Protein AF-A0A819I3X8-F1 (afdb_monomer_lite)

Foldseek 3Di:
DDDDPPLVPDDPLVVLVVQLVCCCCPPNHGPLVSNLVSLVVCCVVPVPCLVSLLVNLVSLLVVQPPDDPSVVVRDVVSLVSSLVSLVVVCVVPVLPLSSLVSNCVSQLALVRLVVSLVSLVSNCVSPVVDPVSVCSNVSSVPRDPD

pLDDT: mean 88.71, std 11.83, range [36.62, 97.69]

Secondary structure (DSSP, 8-state):
------GGGS-HHHHHHHHHHHHHTGGGS--HHHHHHHHHHHHHH-TT-HHHHHHHHHHHHTTS-SSTTGGGG--HHHHHHHHHHHHHHHHH-TT-HHHHHHHHHHT-STTTHHHHHHHHHHHHHHTTT-HHHHHHHHHHHH----

Structure (mmCIF, N/CA/C/O backbone):
data_AF-A0A819I3X8-F1
#
_entry.id   AF-A0A819I3X8-F1
#
loop_
_atom_site.group_PDB
_atom_site.id
_atom_site.type_symbol
_atom_site.label_atom_id
_atom_site.label_alt_id
_atom_site.label_comp_id
_atom_site.label_asym_id
_atom_site.label_entity_id
_atom_site.label_seq_id
_atom_site.pdbx_PDB_ins_code
_atom_site.Cartn_x
_atom_site.Cartn_y
_atom_site.Cartn_z
_atom_site.occupancy
_atom_site.B_iso_or_equiv
_atom_site.auth_seq_id
_atom_site.auth_comp_id
_atom_site.auth_asym_id
_atom_site.auth_atom_id
_atom_site.pdbx_PDB_model_num
ATOM 1 N N . MET A 1 1 ? -25.536 19.551 11.296 1.00 36.62 1 MET A N 1
ATOM 2 C CA . MET A 1 1 ? -25.712 18.472 12.293 1.00 36.62 1 MET A CA 1
ATOM 3 C C . MET A 1 1 ? -24.444 17.636 12.309 1.00 36.62 1 MET A C 1
ATOM 5 O O . MET A 1 1 ? -24.221 16.896 11.365 1.00 36.62 1 MET A O 1
ATOM 9 N N . SER A 1 2 ? -23.570 17.808 13.304 1.00 47.19 2 SER A N 1
ATOM 10 C CA . SER A 1 2 ? -22.410 16.921 13.465 1.00 47.19 2 SER A CA 1
ATOM 11 C C . SER A 1 2 ? -22.871 15.723 14.289 1.00 47.19 2 SER A C 1
ATOM 13 O O . SER A 1 2 ? -23.170 15.878 15.474 1.00 47.19 2 SER A O 1
ATOM 15 N N . SER A 1 3 ? -23.026 14.555 13.663 1.00 50.34 3 SER A N 1
ATOM 16 C CA . SER A 1 3 ? -23.248 13.316 14.406 1.00 50.34 3 SER A CA 1
ATOM 17 C C . SER A 1 3 ? -21.993 13.052 15.234 1.00 50.34 3 SER A C 1
ATOM 19 O O . SER A 1 3 ? -20.926 12.780 14.680 1.00 50.34 3 SER A O 1
ATOM 21 N N . LYS A 1 4 ? -22.090 13.162 16.561 1.00 71.00 4 LYS A N 1
ATOM 22 C CA . LYS A 1 4 ? -21.007 12.724 17.442 1.00 71.00 4 LYS A CA 1
ATOM 23 C C . LYS A 1 4 ? -20.845 11.218 17.243 1.00 71.00 4 LYS A C 1
ATOM 25 O O . LYS A 1 4 ? -21.747 10.456 17.567 1.00 71.00 4 LYS A O 1
ATOM 30 N N . ILE A 1 5 ? -19.715 10.795 16.681 1.00 73.81 5 ILE A N 1
ATOM 31 C CA . ILE A 1 5 ? -19.359 9.376 16.618 1.00 73.81 5 ILE A CA 1
ATOM 32 C C . ILE A 1 5 ? -19.233 8.884 18.063 1.00 73.81 5 ILE A C 1
ATOM 34 O O . ILE A 1 5 ? -18.387 9.375 18.814 1.00 73.81 5 ILE A O 1
ATOM 38 N N . HIS A 1 6 ? -20.075 7.931 18.456 1.00 85.00 6 HIS A N 1
ATOM 39 C CA . HIS A 1 6 ? -19.982 7.262 19.751 1.00 85.00 6 HIS A CA 1
ATOM 40 C C . HIS A 1 6 ? -18.822 6.263 19.707 1.00 85.00 6 HIS A C 1
ATOM 42 O O . HIS A 1 6 ? -19.014 5.099 19.380 1.00 85.00 6 HIS A O 1
ATOM 48 N N . PHE A 1 7 ? -17.607 6.746 19.984 1.00 87.62 7 PHE A N 1
ATOM 49 C CA . PHE A 1 7 ? -16.362 5.973 19.865 1.00 87.62 7 PHE A CA 1
ATOM 50 C C . PHE A 1 7 ? -16.385 4.653 20.657 1.00 87.62 7 PHE A C 1
ATOM 52 O O . PHE A 1 7 ? -15.909 3.637 20.164 1.00 87.62 7 PHE A O 1
ATOM 59 N N . GLU A 1 8 ? -17.005 4.659 21.837 1.00 87.94 8 GLU A N 1
ATOM 60 C CA . GLU A 1 8 ? -17.178 3.481 22.702 1.00 87.94 8 GLU A CA 1
ATOM 61 C C . GLU A 1 8 ? -18.005 2.360 22.048 1.00 87.94 8 GLU A C 1
ATOM 63 O O . GLU A 1 8 ? -17.829 1.192 22.373 1.00 87.94 8 GLU A O 1
ATOM 68 N N . ASN A 1 9 ? -18.885 2.696 21.099 1.00 93.88 9 ASN A N 1
ATOM 69 C CA . ASN A 1 9 ? -19.761 1.728 20.430 1.00 93.88 9 ASN A CA 1
ATOM 70 C C . ASN A 1 9 ? -19.131 1.128 19.163 1.00 93.88 9 ASN A C 1
ATOM 72 O O . ASN A 1 9 ? -19.753 0.294 18.507 1.00 93.88 9 ASN A O 1
ATOM 76 N N . LEU A 1 10 ? -17.940 1.589 18.781 1.00 94.81 10 LEU A N 1
ATOM 77 C CA . LEU A 1 10 ? -17.221 1.093 17.615 1.00 94.81 10 LEU A CA 1
ATOM 78 C C . LEU A 1 10 ? -16.521 -0.230 17.932 1.00 94.81 10 LEU A C 1
ATOM 80 O O . LEU A 1 10 ? -16.043 -0.451 19.044 1.00 94.81 10 LEU A O 1
ATOM 84 N N . THR A 1 11 ? -16.384 -1.083 16.922 1.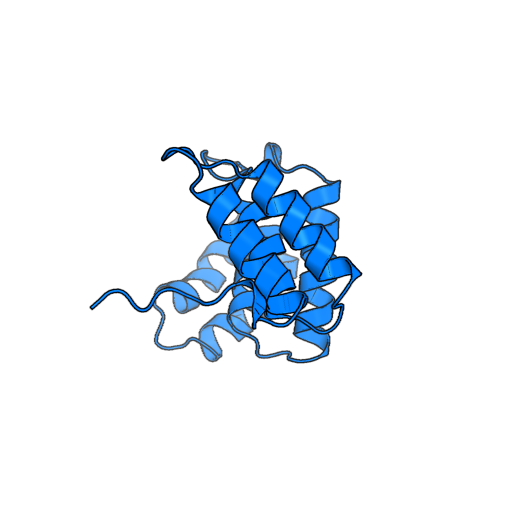00 95.38 11 THR A N 1
ATOM 85 C CA . THR A 1 11 ? -15.502 -2.251 17.010 1.00 95.38 11 THR A CA 1
ATOM 86 C C . THR A 1 11 ? -14.054 -1.812 17.236 1.00 95.38 11 THR A C 1
ATOM 88 O O . THR A 1 11 ? -13.656 -0.709 16.854 1.00 95.38 11 THR A O 1
ATOM 91 N N . GLN A 1 12 ? -13.217 -2.694 17.789 1.00 95.19 12 GLN A N 1
ATOM 92 C CA . GLN A 1 12 ? -11.793 -2.393 17.984 1.00 95.19 12 GLN A CA 1
ATOM 93 C C . GLN A 1 12 ? -11.110 -1.952 16.672 1.00 95.19 12 GLN A C 1
ATOM 95 O O . GLN A 1 12 ? -10.315 -1.013 16.672 1.00 95.19 12 GLN A O 1
ATOM 100 N N . ARG A 1 13 ? -11.461 -2.575 15.540 1.00 95.06 13 ARG A N 1
ATOM 101 C CA . ARG A 1 13 ? -10.984 -2.189 14.204 1.00 95.06 13 ARG A CA 1
ATOM 102 C C . ARG A 1 13 ? -11.322 -0.733 13.878 1.00 95.06 13 ARG A C 1
ATOM 104 O O . ARG A 1 13 ? -10.448 0.048 13.517 1.00 95.06 13 ARG A O 1
ATOM 111 N N . GLU A 1 14 ? -12.588 -0.356 14.010 1.00 95.06 14 GLU A N 1
ATOM 112 C CA . GLU A 1 14 ? -13.056 1.002 13.714 1.00 95.06 14 GLU A CA 1
ATOM 113 C C . GLU A 1 14 ? -12.448 2.036 14.668 1.00 95.06 14 GLU A C 1
ATOM 115 O O . GLU A 1 14 ? -12.046 3.117 14.232 1.00 95.06 14 GLU A O 1
ATOM 120 N N . GLN A 1 15 ? -12.305 1.692 15.951 1.00 95.25 15 GLN A N 1
ATOM 121 C CA . GLN A 1 15 ? -11.607 2.530 16.926 1.00 95.25 15 GLN A CA 1
ATOM 122 C C . GLN A 1 15 ? -10.160 2.794 16.502 1.00 95.25 15 GLN A C 1
ATOM 124 O O . GLN A 1 15 ? -9.701 3.935 16.594 1.00 95.25 15 GLN A O 1
ATOM 129 N N . LEU A 1 16 ? -9.450 1.782 15.991 1.00 95.25 16 LEU A N 1
ATOM 130 C CA . LEU A 1 16 ? -8.087 1.941 15.483 1.00 95.25 16 LEU A CA 1
ATOM 131 C C . LEU A 1 16 ? -8.034 2.859 14.258 1.00 95.25 16 LEU A C 1
ATOM 133 O O . LEU A 1 16 ? -7.176 3.737 14.217 1.00 95.25 16 LEU A O 1
ATOM 137 N N . TYR A 1 17 ? -8.965 2.742 13.308 1.00 94.81 17 TYR A N 1
ATOM 138 C CA . TYR A 1 17 ? -9.042 3.665 12.165 1.00 94.81 17 TYR A CA 1
ATOM 139 C C . TYR A 1 17 ? -9.290 5.110 12.590 1.00 94.81 17 TYR A C 1
ATOM 141 O O . TYR A 1 17 ? -8.575 6.020 12.167 1.00 94.81 17 TYR A O 1
ATOM 149 N N . VAL A 1 18 ? -10.281 5.330 13.456 1.00 93.25 18 VAL A N 1
ATOM 150 C CA . VAL A 1 18 ? -10.586 6.667 13.977 1.00 93.25 18 VAL A CA 1
ATOM 151 C C . VAL A 1 18 ? -9.384 7.220 14.742 1.00 93.25 18 VAL A C 1
ATOM 153 O O . VAL A 1 18 ? -9.043 8.391 14.587 1.00 93.25 18 VAL A O 1
ATOM 156 N N . THR A 1 19 ? -8.701 6.382 15.522 1.00 92.31 19 THR A N 1
ATOM 157 C CA . THR A 1 19 ? -7.468 6.751 16.231 1.00 92.31 19 THR A CA 1
ATOM 158 C C . THR A 1 19 ? -6.354 7.127 15.260 1.00 92.31 19 THR A C 1
ATOM 160 O O . THR A 1 19 ? -5.697 8.146 15.461 1.00 92.31 19 THR A O 1
ATOM 163 N N . ALA A 1 20 ? -6.159 6.354 14.191 1.00 92.56 20 ALA A N 1
ATOM 164 C CA . ALA A 1 20 ? -5.152 6.617 13.173 1.00 92.56 20 ALA A CA 1
ATOM 165 C C . ALA A 1 20 ? -5.392 7.989 12.519 1.00 92.56 20 ALA A C 1
ATOM 167 O O . ALA A 1 20 ? -4.495 8.830 12.497 1.00 92.56 20 ALA A O 1
ATOM 168 N N . VAL A 1 21 ? -6.617 8.258 12.060 1.00 90.62 21 VAL A N 1
ATOM 169 C CA . VAL A 1 21 ? -6.971 9.542 11.432 1.00 90.62 21 VAL A CA 1
ATOM 170 C C . VAL A 1 21 ? -6.857 10.705 12.420 1.00 90.62 21 VAL A C 1
ATOM 172 O O . VAL A 1 21 ? -6.321 11.751 12.063 1.00 90.62 21 VAL A O 1
ATOM 175 N N . ARG A 1 22 ? -7.298 10.533 13.675 1.00 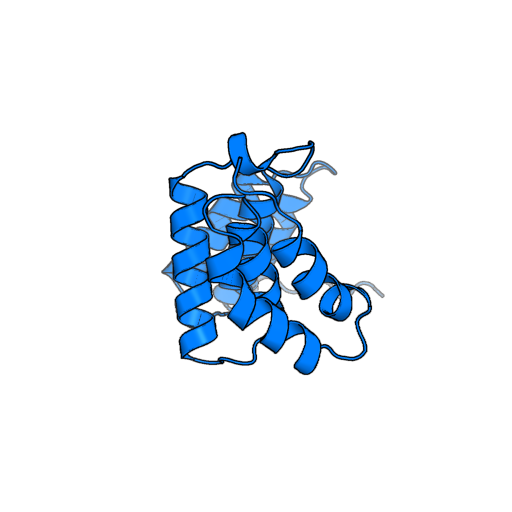90.12 22 ARG A N 1
ATOM 176 C CA . ARG A 1 22 ? -7.134 11.558 14.722 1.00 90.12 22 ARG A CA 1
ATOM 177 C C . ARG A 1 22 ? -5.667 11.916 14.934 1.00 90.12 22 ARG A C 1
ATOM 179 O O . ARG A 1 22 ? -5.354 13.096 14.982 1.00 90.12 22 ARG A O 1
ATOM 186 N N . LYS A 1 23 ? -4.782 10.917 15.001 1.00 87.19 23 LYS A N 1
ATOM 187 C CA . LYS A 1 23 ? -3.331 11.131 15.097 1.00 87.19 23 LYS A CA 1
ATOM 188 C C . LYS A 1 23 ? -2.791 11.859 13.870 1.00 87.19 23 LYS A C 1
ATOM 190 O O . LYS A 1 23 ? -2.017 12.792 14.020 1.00 87.19 23 LYS A O 1
ATOM 195 N N . LEU A 1 24 ? -3.232 11.483 12.666 1.00 85.94 24 LEU A N 1
ATOM 196 C CA . LEU A 1 24 ? -2.777 12.119 11.428 1.00 85.94 24 LEU A CA 1
ATOM 197 C C . LEU A 1 24 ? -3.074 13.624 11.387 1.00 85.94 24 LEU A C 1
ATOM 199 O O . LEU A 1 24 ? -2.279 14.363 10.817 1.00 85.94 24 LEU A O 1
ATOM 203 N N . PHE A 1 25 ? -4.192 14.063 11.969 1.00 82.69 25 PHE A N 1
ATOM 204 C CA . PHE A 1 25 ? -4.642 15.459 11.961 1.00 82.69 25 PHE A CA 1
ATOM 205 C C . PHE A 1 25 ? -4.536 16.153 13.327 1.00 82.69 25 PHE A C 1
ATOM 207 O O . PHE A 1 25 ? -5.190 17.179 13.542 1.00 82.69 25 PHE A O 1
ATOM 214 N N . ASP A 1 26 ? -3.731 15.622 14.251 1.00 78.75 26 ASP A N 1
ATOM 215 C CA . ASP A 1 26 ? -3.616 16.209 15.582 1.00 78.75 26 ASP A CA 1
ATOM 216 C C . ASP A 1 26 ? -3.030 17.630 15.512 1.00 78.75 26 ASP A C 1
ATOM 218 O O . ASP A 1 26 ? -2.050 17.901 14.814 1.00 78.75 26 ASP A O 1
ATOM 222 N N . GLN A 1 27 ? -3.693 18.569 16.192 1.00 68.56 27 GLN A N 1
ATOM 223 C CA . GLN A 1 27 ? -3.321 19.991 16.272 1.00 68.56 27 GLN A CA 1
ATOM 224 C C . GLN A 1 27 ? -3.030 20.680 14.919 1.00 68.56 27 GLN A C 1
ATOM 226 O O . GLN A 1 27 ? -2.260 21.640 14.852 1.00 68.56 27 GLN A O 1
ATOM 231 N N . GLY A 1 28 ? -3.638 20.207 13.825 1.00 64.31 28 GLY A N 1
ATOM 232 C CA . GLY A 1 28 ? -3.437 20.774 12.486 1.00 64.31 28 GLY A CA 1
ATOM 233 C C . GLY A 1 28 ? -2.071 20.463 11.859 1.00 64.31 28 GLY A C 1
ATOM 234 O O . GLY A 1 28 ? -1.718 21.073 10.849 1.00 64.31 28 GLY A O 1
ATOM 235 N N . LYS A 1 29 ? -1.302 19.523 12.423 1.00 66.94 29 LYS A N 1
ATOM 236 C CA . LYS A 1 29 ? -0.034 19.038 11.862 1.00 66.94 29 LYS A CA 1
ATOM 237 C C . LYS A 1 29 ? -0.188 17.603 11.363 1.00 66.94 29 LYS A C 1
ATOM 239 O O . LYS A 1 29 ? -0.874 16.791 11.967 1.00 66.94 29 LYS A O 1
ATOM 244 N N . LEU A 1 30 ? 0.481 17.283 10.252 1.00 71.75 30 LEU A N 1
ATOM 245 C CA . LEU A 1 30 ? 0.491 15.929 9.691 1.00 71.75 30 LEU A CA 1
ATOM 246 C C . LEU A 1 30 ? 1.492 15.038 10.438 1.00 71.75 30 LEU A C 1
ATOM 248 O O . LEU A 1 30 ? 2.667 14.973 10.070 1.00 71.75 30 LEU A O 1
ATOM 252 N N . HIS A 1 31 ? 1.027 14.314 11.456 1.00 82.69 31 HIS A N 1
ATOM 253 C CA . HIS A 1 31 ? 1.841 13.343 12.197 1.00 82.69 31 HIS A CA 1
ATOM 254 C C . HIS A 1 31 ? 1.859 11.980 11.487 1.00 82.69 31 HIS A C 1
ATOM 25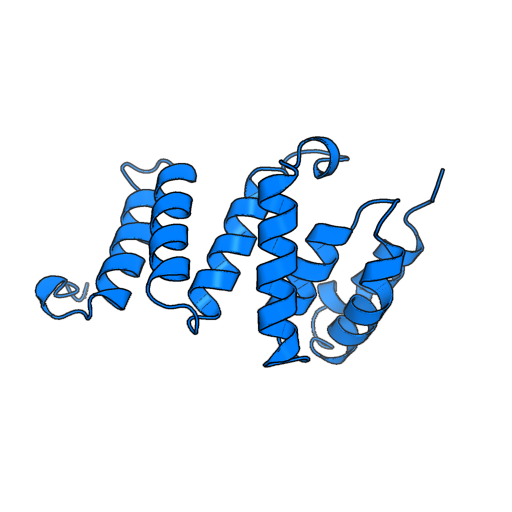6 O O . HIS A 1 31 ? 1.175 11.026 11.865 1.00 82.69 31 HIS A O 1
ATOM 262 N N . LYS A 1 32 ? 2.646 11.886 10.407 1.00 85.94 32 LYS A N 1
ATOM 263 C CA . LYS A 1 32 ? 2.695 10.683 9.557 1.00 85.94 32 LYS A CA 1
ATOM 264 C C . LYS A 1 32 ? 3.170 9.430 10.299 1.00 85.94 32 LYS A C 1
ATOM 266 O O . LYS A 1 32 ? 2.639 8.358 10.032 1.00 85.94 32 LYS A O 1
ATOM 271 N N . ASP A 1 33 ? 4.136 9.541 11.212 1.00 89.56 33 ASP A N 1
ATOM 272 C CA . ASP A 1 33 ? 4.705 8.370 11.897 1.00 89.56 33 ASP A CA 1
ATOM 273 C C . ASP A 1 33 ? 3.708 7.715 12.864 1.00 89.56 33 ASP A C 1
ATOM 275 O O . ASP A 1 33 ? 3.570 6.493 12.869 1.00 89.56 33 ASP A O 1
ATOM 279 N N . ASP A 1 34 ? 2.934 8.503 13.611 1.00 90.56 34 ASP A N 1
ATOM 280 C CA . ASP A 1 34 ? 1.885 7.982 14.496 1.00 90.56 34 ASP A CA 1
ATOM 281 C C . ASP A 1 34 ? 0.742 7.322 13.717 1.00 90.56 34 ASP A C 1
ATOM 283 O O . ASP A 1 34 ? 0.199 6.289 14.137 1.00 90.56 34 ASP A O 1
ATOM 287 N N . TYR A 1 35 ? 0.408 7.885 12.553 1.00 92.44 35 TYR A N 1
ATOM 288 C CA . TYR A 1 35 ? -0.536 7.286 11.616 1.00 92.44 35 TYR A CA 1
ATOM 289 C C . TYR A 1 35 ? -0.014 5.949 11.075 1.00 92.44 35 TYR A C 1
ATOM 291 O O . TYR A 1 35 ? -0.714 4.941 11.160 1.00 92.44 35 TYR A O 1
ATOM 299 N N . ILE A 1 36 ? 1.241 5.907 10.611 1.00 93.62 36 ILE A N 1
ATOM 300 C CA . ILE A 1 36 ? 1.913 4.683 10.144 1.00 93.62 36 ILE A CA 1
ATOM 301 C C . ILE A 1 36 ? 1.921 3.615 11.233 1.00 93.62 36 ILE A C 1
ATOM 303 O O . ILE A 1 36 ? 1.576 2.468 10.964 1.00 93.62 36 ILE A O 1
ATOM 307 N N . ASN A 1 37 ? 2.300 3.971 12.460 1.00 94.12 37 ASN A N 1
ATOM 308 C CA . ASN A 1 37 ? 2.374 3.024 13.568 1.00 94.12 37 ASN A CA 1
ATOM 309 C C . ASN A 1 37 ? 0.999 2.434 13.891 1.00 94.12 37 ASN A C 1
ATOM 311 O O . ASN A 1 37 ? 0.887 1.235 14.130 1.00 94.12 37 ASN A O 1
ATOM 315 N N . THR A 1 38 ? -0.054 3.250 13.838 1.00 95.06 38 THR A N 1
ATOM 316 C CA . THR A 1 38 ? -1.423 2.771 14.069 1.00 95.06 38 THR A CA 1
ATOM 317 C C . THR A 1 38 ? -1.905 1.885 12.912 1.00 95.06 38 THR A C 1
ATOM 319 O O . THR A 1 38 ? -2.478 0.829 13.154 1.00 95.06 38 THR A O 1
ATOM 322 N N . LEU A 1 39 ? -1.599 2.228 11.657 1.00 95.75 39 LEU A N 1
ATOM 323 C CA . LEU A 1 39 ? -1.897 1.365 10.506 1.00 95.75 39 LEU A CA 1
ATOM 324 C C . LEU A 1 39 ? -1.131 0.034 10.551 1.00 95.75 39 LEU A C 1
ATOM 326 O O . LEU A 1 39 ? -1.703 -0.999 10.225 1.00 95.75 39 LEU A O 1
ATOM 330 N N . LYS A 1 40 ? 0.127 0.022 11.016 1.00 95.38 40 LYS A N 1
ATOM 331 C CA . LYS A 1 40 ? 0.881 -1.223 11.256 1.00 95.38 40 LYS A CA 1
ATOM 332 C C . LYS A 1 40 ? 0.214 -2.101 12.316 1.00 95.38 40 LYS A C 1
ATOM 334 O O . LYS A 1 40 ? 0.208 -3.318 12.174 1.00 95.38 40 LYS A O 1
ATOM 339 N N . GLN A 1 41 ? -0.375 -1.508 13.358 1.00 96.38 41 GLN A N 1
ATOM 340 C CA . GLN A 1 41 ? -1.160 -2.272 14.334 1.00 96.38 41 GLN A CA 1
ATOM 341 C C . GLN A 1 41 ? -2.382 -2.921 13.676 1.00 96.38 41 GLN A C 1
ATOM 343 O O . GLN A 1 41 ? -2.634 -4.097 13.921 1.00 96.38 41 GLN A O 1
ATOM 348 N N . ILE A 1 42 ? -3.100 -2.194 12.812 1.00 96.56 42 ILE A N 1
ATOM 349 C CA . ILE A 1 42 ? -4.246 -2.753 12.079 1.00 96.56 42 ILE A CA 1
ATOM 350 C C . ILE A 1 42 ? -3.787 -3.884 11.150 1.00 96.56 42 ILE A C 1
ATOM 352 O O . ILE A 1 42 ? -4.354 -4.965 11.227 1.00 96.56 42 ILE A O 1
ATOM 356 N N . TYR A 1 43 ? -2.718 -3.682 10.373 1.00 95.25 43 TYR A N 1
ATOM 357 C CA . TYR A 1 43 ? -2.117 -4.705 9.504 1.00 95.25 43 TYR A CA 1
ATOM 358 C C . TYR A 1 43 ? -1.813 -6.015 10.252 1.00 95.25 43 TYR A C 1
ATOM 360 O O . TYR A 1 43 ? -2.087 -7.105 9.757 1.00 95.25 43 TYR A O 1
ATOM 368 N N . HIS A 1 44 ? -1.279 -5.927 11.475 1.00 94.88 44 HIS A N 1
ATOM 369 C CA . HIS A 1 44 ? -0.964 -7.110 12.278 1.00 94.88 44 HIS A CA 1
ATOM 370 C C . HIS A 1 44 ? -2.188 -7.764 12.931 1.00 94.88 44 HIS A C 1
ATOM 372 O O . HIS A 1 44 ? -2.231 -8.987 13.043 1.00 94.88 44 HIS A O 1
ATOM 378 N N . LEU A 1 45 ? -3.163 -6.974 13.388 1.00 96.94 45 LEU A N 1
ATOM 379 C CA . LEU A 1 45 ? -4.354 -7.482 14.079 1.00 96.94 45 LEU A CA 1
ATOM 380 C C . LEU A 1 45 ? -5.442 -7.975 13.112 1.00 96.94 45 LEU A C 1
ATOM 382 O O . LEU A 1 45 ? -6.215 -8.864 13.464 1.00 96.94 45 LEU A O 1
ATOM 386 N N . TYR A 1 46 ? -5.497 -7.409 11.906 1.00 95.75 46 TYR A N 1
ATOM 387 C CA . TYR A 1 46 ? -6.538 -7.632 10.904 1.00 95.75 46 TYR A CA 1
ATOM 388 C C . TYR A 1 46 ? -5.913 -7.931 9.528 1.00 95.75 46 TYR A C 1
ATOM 390 O O . TYR A 1 46 ? -6.063 -7.140 8.601 1.00 95.75 46 TYR A O 1
ATOM 398 N N . PRO A 1 47 ? -5.247 -9.088 9.346 1.00 90.81 47 PRO A N 1
ATOM 399 C CA . PRO A 1 47 ? -4.467 -9.402 8.137 1.00 90.81 47 PRO A CA 1
ATOM 400 C C . PRO A 1 47 ? -5.297 -9.569 6.850 1.00 90.81 47 PRO A C 1
ATOM 402 O O . PRO A 1 47 ? -4.747 -9.806 5.779 1.00 90.81 47 PRO A O 1
ATOM 405 N N . THR A 1 48 ? -6.626 -9.508 6.941 1.00 90.50 48 THR A N 1
ATOM 406 C CA . THR A 1 48 ? -7.546 -9.562 5.793 1.00 90.50 48 THR A CA 1
ATOM 407 C C . THR A 1 48 ? -8.094 -8.185 5.412 1.00 90.50 48 THR A C 1
ATOM 409 O O . THR A 1 48 ? -8.965 -8.086 4.547 1.00 90.50 48 THR A O 1
ATOM 412 N N . ASP A 1 49 ? -7.649 -7.125 6.086 1.00 93.50 49 ASP A N 1
ATOM 413 C CA . ASP A 1 49 ? -8.125 -5.762 5.886 1.00 93.50 49 ASP A CA 1
ATOM 414 C C . ASP A 1 49 ? -7.342 -5.040 4.785 1.00 93.50 49 ASP A C 1
ATOM 416 O O . ASP A 1 49 ? -6.494 -4.183 5.035 1.00 93.50 49 ASP A O 1
ATOM 420 N N . ASN A 1 50 ? -7.670 -5.371 3.535 1.00 90.62 50 ASN A N 1
ATOM 421 C CA . ASN A 1 50 ? -6.994 -4.810 2.363 1.00 90.62 50 ASN A CA 1
ATOM 422 C C . ASN A 1 50 ? -7.024 -3.266 2.312 1.00 90.62 50 ASN A C 1
ATOM 424 O O . ASN A 1 50 ? -6.158 -2.667 1.677 1.00 90.62 50 ASN A O 1
ATOM 428 N N . GLU A 1 51 ? -7.993 -2.606 2.959 1.00 90.88 51 GLU A N 1
ATOM 429 C CA . GLU A 1 51 ? -8.072 -1.140 2.996 1.00 90.88 51 GLU A CA 1
ATOM 430 C C . GLU A 1 51 ? -7.009 -0.541 3.929 1.00 90.88 51 GLU A C 1
ATOM 432 O O . GLU A 1 51 ? -6.332 0.423 3.566 1.00 90.88 51 GLU A O 1
ATOM 437 N N . ALA A 1 52 ? -6.817 -1.120 5.123 1.00 93.69 52 ALA A N 1
ATOM 438 C CA . ALA A 1 52 ? -5.751 -0.707 6.044 1.00 93.69 52 ALA A CA 1
ATOM 439 C C . ALA A 1 52 ? -4.377 -0.885 5.398 1.00 93.69 52 ALA A C 1
ATOM 441 O O . ALA A 1 52 ? -3.531 0.013 5.448 1.00 93.69 52 ALA A O 1
ATOM 442 N N . ASP A 1 53 ? -4.199 -2.028 4.746 1.00 95.50 53 ASP A N 1
ATOM 443 C CA . ASP A 1 53 ? -3.003 -2.407 4.012 1.00 95.50 53 ASP A CA 1
ATOM 444 C C . ASP A 1 53 ? -2.684 -1.397 2.907 1.00 95.50 53 ASP A C 1
ATOM 446 O O . ASP A 1 53 ? -1.556 -0.905 2.796 1.00 95.50 53 ASP A O 1
ATOM 450 N N . LEU A 1 54 ? -3.691 -1.016 2.117 1.00 95.81 54 LEU A N 1
ATOM 451 C CA . LEU A 1 54 ? -3.527 -0.043 1.044 1.00 95.81 54 LEU A CA 1
ATOM 452 C C . LEU A 1 54 ? -3.205 1.361 1.579 1.00 95.81 54 LEU A C 1
ATOM 454 O O . LEU A 1 54 ? -2.358 2.059 1.010 1.00 95.81 54 LEU A O 1
ATOM 458 N N . PHE A 1 55 ? -3.816 1.778 2.692 1.00 94.94 55 PHE A N 1
ATOM 459 C CA . PHE A 1 55 ? -3.465 3.042 3.344 1.00 94.94 55 PHE A CA 1
ATOM 460 C C . PHE A 1 55 ? -2.049 3.028 3.909 1.00 94.94 55 PHE A C 1
ATOM 462 O O . PHE A 1 55 ? -1.346 4.034 3.770 1.00 94.94 55 PHE A O 1
ATOM 469 N N . LEU A 1 56 ? -1.606 1.905 4.484 1.00 95.81 56 LEU A N 1
ATOM 470 C CA . LEU A 1 56 ? -0.234 1.727 4.953 1.00 95.81 56 LEU A CA 1
ATOM 471 C C . LEU A 1 56 ? 0.751 1.882 3.792 1.00 95.81 56 LEU A C 1
ATOM 473 O O . LEU A 1 56 ? 1.702 2.661 3.886 1.00 95.81 56 LEU A O 1
ATOM 477 N N . VAL A 1 57 ? 0.481 1.222 2.663 1.00 95.88 57 VAL A N 1
ATOM 478 C CA . VAL A 1 57 ? 1.285 1.364 1.445 1.00 95.88 57 VAL A CA 1
ATOM 479 C C . VAL A 1 57 ? 1.349 2.822 0.991 1.00 95.88 57 VAL A C 1
ATOM 481 O O . VAL A 1 57 ? 2.442 3.337 0.742 1.00 95.88 57 VAL A O 1
ATOM 484 N N . CYS A 1 58 ? 0.204 3.504 0.912 1.00 93.50 58 CYS A N 1
ATOM 485 C CA . CYS A 1 58 ? 0.120 4.894 0.471 1.00 93.50 58 CYS A CA 1
ATOM 486 C C . CYS A 1 58 ? 0.939 5.839 1.361 1.00 93.50 58 CYS A C 1
ATOM 488 O O . CYS A 1 58 ? 1.716 6.661 0.862 1.00 93.50 58 CYS A O 1
ATOM 490 N N . ILE A 1 59 ? 0.797 5.739 2.687 1.00 92.25 59 ILE A N 1
ATOM 491 C CA . ILE A 1 59 ? 1.495 6.662 3.584 1.00 92.25 59 ILE A CA 1
ATOM 492 C C . ILE A 1 59 ? 3.008 6.415 3.589 1.00 92.25 59 ILE A C 1
ATOM 494 O O . ILE A 1 59 ? 3.762 7.392 3.564 1.00 92.25 59 ILE A O 1
ATOM 498 N N . LEU A 1 60 ? 3.455 5.152 3.533 1.00 92.31 60 LEU A N 1
ATOM 499 C CA . LEU A 1 60 ? 4.875 4.800 3.421 1.00 92.31 60 LEU A CA 1
ATOM 500 C C . LEU A 1 60 ? 5.477 5.379 2.139 1.00 92.31 60 LEU A C 1
ATOM 502 O O . LEU A 1 60 ? 6.565 5.955 2.164 1.00 92.31 60 LEU A O 1
ATOM 506 N N . PHE A 1 61 ? 4.725 5.331 1.038 1.00 87.75 61 PHE A N 1
ATOM 507 C CA . PHE A 1 61 ? 5.137 5.915 -0.232 1.00 87.75 61 PHE A CA 1
ATOM 508 C C . PHE A 1 61 ? 5.325 7.434 -0.119 1.00 87.75 61 PHE A C 1
ATOM 510 O O . PHE A 1 61 ? 6.364 7.974 -0.512 1.00 87.75 61 PHE A O 1
ATOM 517 N N . SER A 1 62 ? 4.373 8.116 0.528 1.00 85.38 62 SER A N 1
ATOM 518 C CA . SER A 1 62 ? 4.381 9.572 0.718 1.00 85.38 62 SER A CA 1
ATOM 519 C C . SER A 1 62 ? 5.580 10.114 1.513 1.00 85.38 62 SER A C 1
ATOM 521 O O . SER A 1 62 ? 5.797 11.328 1.527 1.00 85.38 62 SER A O 1
ATOM 523 N N . LYS A 1 63 ? 6.357 9.259 2.198 1.00 82.19 63 LYS A N 1
ATOM 524 C CA . LYS A 1 63 ? 7.575 9.670 2.921 1.00 82.19 63 LYS A CA 1
ATOM 525 C C . LYS A 1 63 ? 8.716 10.074 1.981 1.00 82.19 63 LYS A C 1
ATOM 527 O O . LYS A 1 63 ? 9.669 10.703 2.421 1.00 82.19 63 LYS A O 1
ATOM 532 N N . 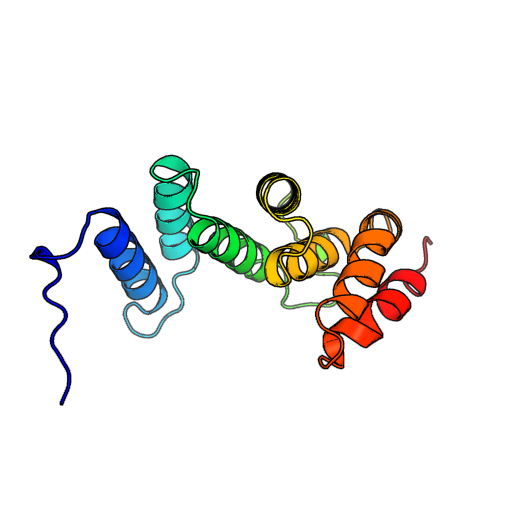THR A 1 64 ? 8.636 9.695 0.705 1.00 70.25 64 THR A N 1
ATOM 533 C CA . THR A 1 64 ? 9.798 9.649 -0.203 1.00 70.25 64 THR A CA 1
ATOM 534 C C . THR A 1 64 ? 9.618 10.488 -1.470 1.00 70.25 64 THR A C 1
ATOM 536 O O . THR A 1 64 ? 10.526 10.583 -2.288 1.00 70.25 64 THR A O 1
ATOM 539 N N . GLN A 1 65 ? 8.453 11.121 -1.632 1.00 62.78 65 GLN A N 1
ATOM 540 C CA . GLN A 1 65 ? 8.004 11.709 -2.895 1.00 62.78 65 GLN A CA 1
ATOM 541 C C . GLN A 1 65 ? 8.258 13.206 -3.175 1.00 62.78 65 GLN A C 1
ATOM 543 O O . GLN A 1 65 ? 7.844 13.631 -4.252 1.00 62.78 65 GLN A O 1
ATOM 548 N N . PRO A 1 66 ? 8.891 14.051 -2.337 1.00 54.44 66 PRO A N 1
ATOM 549 C CA . PRO A 1 66 ? 8.869 15.483 -2.642 1.00 54.44 66 PRO A CA 1
ATOM 550 C C . PRO A 1 66 ? 9.762 15.909 -3.826 1.00 54.44 66 PRO A C 1
ATOM 552 O O . PRO A 1 66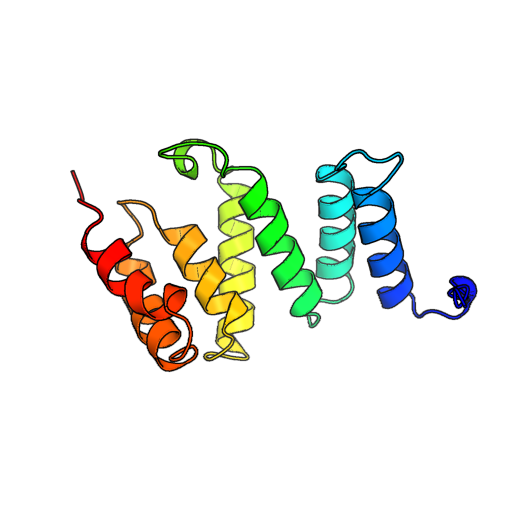 ? 9.707 17.072 -4.210 1.00 54.44 66 PRO A O 1
ATOM 555 N N . GLU A 1 67 ? 10.590 15.029 -4.411 1.00 58.12 67 GLU A N 1
ATOM 556 C CA . GLU A 1 67 ? 11.667 15.439 -5.328 1.00 58.12 67 GLU A CA 1
ATOM 557 C C . GLU A 1 67 ? 11.879 14.499 -6.533 1.00 58.12 67 GLU A C 1
ATOM 559 O O . GLU A 1 67 ? 11.557 13.307 -6.503 1.00 58.12 67 GLU A O 1
ATOM 564 N N . ILE A 1 68 ? 12.492 15.040 -7.596 1.00 62.25 68 ILE A N 1
ATOM 565 C CA . ILE A 1 68 ? 13.006 14.275 -8.743 1.00 62.25 68 ILE A CA 1
ATOM 566 C C . ILE A 1 68 ? 13.966 13.194 -8.219 1.00 62.25 68 ILE A C 1
ATOM 568 O O . ILE A 1 68 ? 14.879 13.487 -7.453 1.00 62.25 68 ILE A O 1
ATOM 572 N N . ARG A 1 69 ? 13.771 11.938 -8.643 1.00 70.81 69 ARG A N 1
ATOM 573 C CA . ARG A 1 69 ? 14.464 10.749 -8.101 1.00 70.81 69 ARG A CA 1
ATOM 574 C C . ARG A 1 69 ? 14.209 10.485 -6.608 1.00 70.81 69 ARG A C 1
ATOM 576 O O . ARG A 1 69 ? 15.067 9.920 -5.933 1.00 70.81 69 ARG A O 1
ATOM 583 N N . GLY A 1 70 ? 13.014 10.797 -6.101 1.00 70.75 70 GLY A N 1
ATOM 584 C CA . GLY A 1 70 ? 12.586 10.447 -4.738 1.00 70.75 70 GLY A CA 1
ATOM 585 C C . GLY A 1 70 ? 12.764 8.963 -4.374 1.00 70.75 70 GLY A C 1
ATOM 586 O O . GLY A 1 70 ? 12.979 8.634 -3.208 1.00 70.75 70 GLY A O 1
ATOM 587 N N . TYR A 1 71 ? 12.802 8.067 -5.373 1.00 76.25 71 TYR A N 1
ATOM 588 C CA . TYR A 1 71 ? 13.147 6.655 -5.184 1.00 76.25 71 TYR A CA 1
ATOM 589 C C . TYR A 1 71 ? 14.513 6.437 -4.506 1.00 76.25 71 TYR A C 1
ATOM 591 O O . TYR A 1 71 ? 14.653 5.501 -3.726 1.00 76.25 71 TYR A O 1
ATOM 599 N N . LEU A 1 72 ? 15.487 7.340 -4.692 1.00 79.31 72 LEU A N 1
ATOM 600 C CA . LEU A 1 72 ? 16.803 7.273 -4.037 1.00 79.31 72 LEU A CA 1
ATOM 601 C C . LEU A 1 72 ? 16.742 7.478 -2.518 1.00 79.31 72 LEU A C 1
ATOM 603 O O . LEU A 1 72 ? 17.668 7.095 -1.809 1.00 79.31 72 LEU A O 1
ATOM 607 N N . ARG A 1 73 ? 15.668 8.096 -2.014 1.00 80.81 73 ARG A N 1
ATOM 608 C CA . ARG A 1 73 ? 15.442 8.328 -0.581 1.00 80.81 73 ARG A CA 1
ATOM 609 C C . ARG A 1 73 ? 14.458 7.326 0.025 1.00 80.81 73 ARG A C 1
ATOM 611 O O . ARG A 1 73 ? 14.110 7.456 1.198 1.00 80.81 73 ARG A O 1
ATOM 618 N N . ARG A 1 74 ? 13.988 6.336 -0.748 1.00 83.19 74 ARG A N 1
ATOM 619 C CA . ARG A 1 74 ? 13.096 5.287 -0.237 1.00 83.19 74 ARG A CA 1
ATOM 620 C C . ARG A 1 74 ? 13.846 4.404 0.754 1.00 83.19 74 ARG A C 1
ATOM 622 O O . ARG A 1 74 ? 14.915 3.884 0.450 1.00 83.19 74 ARG A O 1
ATOM 629 N N . ASN A 1 75 ? 13.263 4.209 1.936 1.00 89.31 75 ASN A N 1
ATOM 630 C CA . ASN A 1 75 ? 13.763 3.219 2.881 1.00 89.31 75 ASN A CA 1
ATOM 631 C C . ASN A 1 75 ? 13.559 1.813 2.273 1.00 89.31 75 ASN A C 1
ATOM 633 O O . ASN A 1 75 ? 12.418 1.472 1.947 1.00 89.31 75 ASN A O 1
ATOM 637 N N . PRO A 1 76 ? 14.615 0.987 2.131 1.00 89.94 76 PRO A N 1
ATOM 638 C CA . PRO A 1 76 ? 14.495 -0.334 1.516 1.00 89.94 76 PRO A CA 1
ATOM 639 C C . PRO A 1 76 ? 13.493 -1.261 2.214 1.00 89.94 76 PRO A C 1
ATOM 641 O O . PRO A 1 76 ? 12.766 -1.976 1.533 1.00 89.94 76 PRO A O 1
ATOM 644 N N . LYS A 1 77 ? 13.401 -1.207 3.551 1.00 92.38 77 LYS A N 1
ATOM 645 C CA . LYS A 1 77 ? 12.468 -2.039 4.331 1.00 92.38 77 LYS A CA 1
ATOM 646 C C . LYS A 1 77 ? 11.018 -1.611 4.136 1.00 92.38 77 LYS A C 1
ATOM 648 O O . LYS A 1 77 ? 10.139 -2.458 4.032 1.00 92.38 77 LYS A O 1
ATOM 653 N N . ASP A 1 78 ? 10.769 -0.302 4.063 1.00 92.75 78 ASP A N 1
ATOM 654 C CA . ASP A 1 78 ? 9.425 0.207 3.770 1.00 92.75 78 ASP A CA 1
ATOM 655 C C . ASP A 1 78 ? 9.011 -0.205 2.346 1.00 92.75 78 ASP A C 1
ATOM 657 O O . ASP A 1 78 ? 7.893 -0.672 2.149 1.00 92.75 78 ASP A O 1
ATOM 661 N N . ARG A 1 79 ? 9.931 -0.123 1.370 1.00 92.31 79 ARG A N 1
ATOM 662 C CA . ARG A 1 79 ? 9.691 -0.567 -0.015 1.00 92.31 79 ARG A CA 1
ATOM 663 C C . ARG A 1 79 ? 9.377 -2.063 -0.103 1.00 92.31 79 ARG A C 1
ATOM 665 O O . ARG A 1 79 ? 8.463 -2.446 -0.827 1.00 92.31 79 ARG A O 1
ATOM 672 N N . GLU A 1 80 ? 10.135 -2.900 0.599 1.00 94.25 80 GLU A N 1
ATOM 673 C CA . GLU A 1 80 ? 9.917 -4.351 0.648 1.00 94.25 80 GLU A CA 1
ATOM 674 C C . GLU A 1 80 ? 8.535 -4.683 1.221 1.00 94.25 80 GLU A C 1
ATOM 676 O O . GLU A 1 80 ? 7.738 -5.337 0.547 1.00 94.25 80 GLU A O 1
ATOM 681 N N . LEU A 1 81 ? 8.195 -4.105 2.379 1.00 95.12 81 LEU A N 1
ATOM 682 C CA . LEU A 1 81 ? 6.878 -4.262 2.996 1.00 95.12 81 LEU A CA 1
ATOM 683 C C . LEU A 1 81 ? 5.746 -3.832 2.050 1.00 95.12 81 LEU A C 1
ATOM 685 O O . LEU A 1 81 ? 4.739 -4.527 1.934 1.00 95.12 81 LEU A O 1
ATOM 689 N N . GLN A 1 82 ? 5.909 -2.707 1.345 1.00 96.12 82 GLN A N 1
ATOM 690 C CA . GLN A 1 82 ? 4.924 -2.253 0.364 1.00 96.12 82 GLN A CA 1
ATOM 691 C C . GLN A 1 82 ? 4.718 -3.276 -0.755 1.00 96.12 82 GLN A C 1
ATOM 693 O O . GLN A 1 82 ? 3.580 -3.575 -1.107 1.00 96.12 82 GLN A O 1
ATOM 698 N N . ILE A 1 83 ? 5.800 -3.817 -1.319 1.00 95.88 83 ILE A N 1
ATOM 699 C CA . ILE A 1 83 ? 5.717 -4.810 -2.397 1.00 95.88 83 ILE A CA 1
ATOM 700 C C . ILE A 1 83 ? 5.022 -6.082 -1.915 1.00 95.88 83 ILE A C 1
ATOM 702 O O . ILE A 1 83 ? 4.192 -6.619 -2.650 1.00 95.88 83 ILE A O 1
ATOM 706 N N . ASP A 1 84 ? 5.329 -6.551 -0.709 1.00 96.25 84 ASP A N 1
ATOM 707 C CA . ASP A 1 84 ? 4.749 -7.778 -0.163 1.00 96.25 84 ASP A CA 1
ATOM 708 C C . ASP A 1 84 ? 3.246 -7.641 0.080 1.00 96.25 84 ASP A C 1
ATOM 710 O O . ASP A 1 84 ? 2.469 -8.480 -0.390 1.00 96.25 84 ASP A O 1
ATOM 714 N N . ILE A 1 85 ? 2.822 -6.535 0.700 1.00 97.31 85 ILE A N 1
ATOM 715 C CA . ILE A 1 85 ? 1.403 -6.205 0.883 1.00 97.31 85 ILE A CA 1
ATOM 716 C C . ILE A 1 85 ? 0.686 -6.161 -0.474 1.00 97.31 85 ILE A C 1
ATOM 718 O O . ILE A 1 85 ? -0.350 -6.796 -0.674 1.00 97.31 85 ILE A O 1
ATOM 722 N N . LEU A 1 86 ? 1.257 -5.455 -1.452 1.00 97.50 86 LEU A N 1
ATOM 723 C CA . LEU A 1 86 ? 0.638 -5.304 -2.769 1.00 97.50 86 LEU A CA 1
ATOM 724 C C . LEU A 1 86 ? 0.549 -6.630 -3.529 1.00 97.50 86 LEU A C 1
ATOM 726 O O . LEU A 1 86 ? -0.461 -6.892 -4.180 1.00 97.50 86 LEU A O 1
ATOM 730 N N . LYS A 1 87 ? 1.567 -7.493 -3.433 1.00 96.38 87 LYS A N 1
ATOM 731 C CA . LYS A 1 87 ? 1.521 -8.847 -4.003 1.00 96.38 87 LYS A CA 1
ATOM 732 C C . LYS A 1 87 ? 0.429 -9.689 -3.353 1.00 96.38 87 LYS A C 1
ATOM 734 O O . LYS A 1 87 ? -0.252 -10.423 -4.065 1.00 96.38 87 LYS A O 1
ATOM 739 N N . MET A 1 88 ? 0.243 -9.580 -2.038 1.00 95.56 88 MET A N 1
ATOM 740 C CA . MET A 1 88 ? -0.823 -10.285 -1.326 1.00 95.56 88 MET A CA 1
ATOM 741 C C . MET A 1 88 ? -2.208 -9.839 -1.812 1.00 95.56 88 MET A C 1
ATOM 743 O O . MET A 1 88 ? -3.019 -10.687 -2.192 1.00 95.56 88 MET A O 1
ATOM 747 N N . ILE A 1 89 ? -2.451 -8.526 -1.897 1.00 96.12 89 ILE A N 1
ATOM 748 C CA . ILE A 1 89 ? -3.718 -7.975 -2.404 1.00 96.12 89 ILE A CA 1
ATOM 749 C C . ILE A 1 89 ? -3.946 -8.388 -3.864 1.00 96.12 89 ILE A C 1
ATOM 751 O O . ILE A 1 89 ? -5.039 -8.808 -4.226 1.00 96.12 89 ILE A O 1
ATOM 755 N N . LEU A 1 90 ? -2.922 -8.324 -4.720 1.00 96.19 90 LEU A N 1
ATOM 756 C CA . LEU A 1 90 ? -3.050 -8.705 -6.131 1.00 96.19 90 LEU A CA 1
ATOM 757 C C . LEU A 1 90 ? -3.198 -10.218 -6.336 1.00 96.19 90 LEU A C 1
ATOM 759 O O . LEU A 1 90 ? -3.737 -10.642 -7.356 1.00 96.19 90 LEU A O 1
ATOM 763 N N . LYS A 1 91 ? -2.753 -11.043 -5.384 1.00 95.44 91 LYS A N 1
ATOM 764 C CA . LYS A 1 91 ? -3.001 -12.488 -5.404 1.00 95.44 91 LYS A CA 1
ATOM 765 C C . LYS A 1 91 ? -4.475 -12.800 -5.136 1.00 95.44 91 LYS A C 1
ATOM 767 O O . LYS A 1 91 ? -5.019 -13.686 -5.789 1.00 95.44 91 LYS A O 1
ATOM 772 N N . SER A 1 92 ? -5.112 -12.094 -4.200 1.00 94.00 92 SER A N 1
ATOM 773 C CA . SER A 1 92 ? -6.531 -12.293 -3.867 1.00 94.00 92 SER A CA 1
ATOM 774 C C . SER A 1 92 ? -7.468 -11.582 -4.848 1.00 94.00 92 SER A C 1
ATOM 776 O O . SER A 1 92 ? -8.478 -12.147 -5.261 1.00 94.00 92 SER A O 1
ATOM 778 N N . ASN A 1 93 ? -7.110 -10.373 -5.280 1.00 95.00 93 ASN A N 1
ATOM 779 C CA . ASN A 1 93 ? -7.823 -9.593 -6.281 1.00 95.00 93 ASN A CA 1
ATOM 780 C C . ASN A 1 93 ? -6.846 -9.029 -7.329 1.00 95.00 93 ASN A C 1
ATOM 782 O O . ASN A 1 93 ? -6.381 -7.888 -7.219 1.00 95.00 93 ASN A O 1
ATOM 786 N N . PRO A 1 94 ? -6.591 -9.779 -8.416 1.00 96.31 94 PRO A N 1
ATOM 787 C CA . PRO A 1 94 ? -5.675 -9.350 -9.469 1.00 96.31 94 PRO A CA 1
ATOM 788 C C . PRO A 1 94 ? -6.073 -8.047 -10.175 1.00 96.31 94 PRO A C 1
ATOM 790 O O . PRO A 1 94 ? -5.239 -7.469 -10.872 1.00 96.31 94 PRO A O 1
ATOM 793 N N . ASN A 1 95 ? -7.333 -7.617 -10.067 1.00 96.81 95 ASN A N 1
ATOM 794 C CA . ASN A 1 95 ? -7.871 -6.431 -10.737 1.00 96.81 95 ASN A CA 1
ATOM 795 C C . ASN A 1 95 ? -8.049 -5.244 -9.778 1.00 96.81 95 ASN A C 1
ATOM 797 O O . ASN A 1 95 ? -8.675 -4.253 -10.147 1.00 96.81 95 ASN A O 1
ATOM 801 N N . HIS A 1 96 ? -7.504 -5.318 -8.561 1.00 95.88 96 HIS A N 1
ATOM 802 C CA . HIS A 1 96 ? -7.601 -4.234 -7.593 1.00 95.88 96 HIS A CA 1
ATOM 803 C C . HIS A 1 96 ? -6.863 -2.982 -8.096 1.00 95.88 96 HIS A C 1
ATOM 805 O O . HIS A 1 96 ? -5.633 -2.912 -8.076 1.00 95.88 96 HIS A O 1
ATOM 811 N N . SER A 1 97 ? -7.615 -1.960 -8.511 1.00 94.88 97 SER A N 1
ATOM 812 C CA . SER A 1 97 ? -7.080 -0.751 -9.154 1.00 94.88 97 SER A CA 1
ATOM 813 C C . SER A 1 97 ? -6.053 -0.019 -8.284 1.00 94.88 97 SER A C 1
ATOM 815 O O . SER A 1 97 ? -4.966 0.299 -8.759 1.00 94.88 97 SER A O 1
ATOM 817 N N . GLY A 1 98 ? -6.351 0.178 -6.995 1.00 94.31 98 GLY A N 1
ATOM 818 C CA . GLY A 1 98 ? -5.432 0.824 -6.053 1.00 94.31 98 GLY A CA 1
ATOM 819 C C . GLY A 1 98 ? -4.117 0.061 -5.854 1.00 94.31 98 GLY A C 1
ATOM 820 O O . GLY A 1 98 ? -3.049 0.669 -5.849 1.00 94.31 98 GLY A O 1
ATOM 821 N N . ALA A 1 99 ? -4.164 -1.271 -5.759 1.00 96.81 99 ALA A N 1
ATOM 822 C CA . ALA A 1 99 ? -2.969 -2.087 -5.586 1.00 96.81 99 ALA A CA 1
ATOM 823 C C . ALA A 1 99 ? -2.117 -2.111 -6.862 1.00 96.81 99 ALA A C 1
ATOM 825 O O . ALA A 1 99 ? -0.901 -1.965 -6.785 1.00 96.81 99 ALA A O 1
ATOM 826 N N . LEU A 1 100 ? -2.740 -2.202 -8.044 1.00 97.38 100 LEU A N 1
ATOM 827 C CA . LEU A 1 100 ? -2.027 -2.038 -9.315 1.00 97.38 100 LEU A CA 1
ATOM 828 C C . LEU A 1 100 ? -1.337 -0.670 -9.380 1.00 97.38 100 LEU A C 1
ATOM 830 O O . LEU A 1 100 ? -0.152 -0.597 -9.700 1.00 97.38 100 LEU A O 1
ATOM 834 N N . HIS A 1 101 ? -2.053 0.396 -9.019 1.00 95.88 101 HIS A N 1
ATOM 835 C CA . HIS A 1 101 ? -1.535 1.759 -9.026 1.00 95.88 101 HIS A CA 1
ATOM 836 C C . HIS A 1 101 ? -0.297 1.922 -8.131 1.00 95.88 101 HIS A C 1
ATOM 838 O O . HIS A 1 101 ? 0.740 2.389 -8.604 1.00 95.88 101 HIS A O 1
ATOM 844 N N . TYR A 1 102 ? -0.362 1.503 -6.863 1.00 95.56 102 TYR A N 1
ATOM 845 C CA . TYR A 1 102 ? 0.793 1.608 -5.969 1.00 95.56 102 TYR A CA 1
ATOM 846 C C . TYR A 1 102 ? 1.914 0.631 -6.327 1.00 95.56 102 TYR A C 1
ATOM 848 O O . TYR A 1 102 ? 3.079 0.990 -6.191 1.00 95.56 102 TYR A O 1
ATOM 856 N N . PHE A 1 103 ? 1.612 -0.566 -6.842 1.00 96.50 103 PHE A N 1
ATOM 857 C CA . PHE A 1 103 ? 2.648 -1.505 -7.285 1.00 96.50 103 PHE A CA 1
ATOM 858 C C . PHE A 1 103 ? 3.502 -0.911 -8.396 1.00 96.50 103 PHE A C 1
ATOM 860 O O . PHE A 1 103 ? 4.722 -1.070 -8.381 1.00 96.50 103 PHE A O 1
ATOM 867 N N . ILE A 1 104 ? 2.873 -0.203 -9.333 1.00 95.38 104 ILE A N 1
ATOM 868 C CA . ILE A 1 104 ? 3.581 0.493 -10.402 1.00 95.38 104 ILE A CA 1
ATOM 869 C C . ILE A 1 104 ? 4.513 1.553 -9.817 1.00 95.38 104 ILE A C 1
ATOM 871 O O . ILE A 1 104 ? 5.709 1.509 -10.073 1.00 95.38 104 ILE A O 1
ATOM 875 N N . HIS A 1 105 ? 3.992 2.442 -8.975 1.00 92.12 105 HIS A N 1
ATOM 876 C CA . HIS A 1 105 ? 4.757 3.553 -8.400 1.00 92.12 105 HIS A CA 1
ATOM 877 C C . HIS A 1 105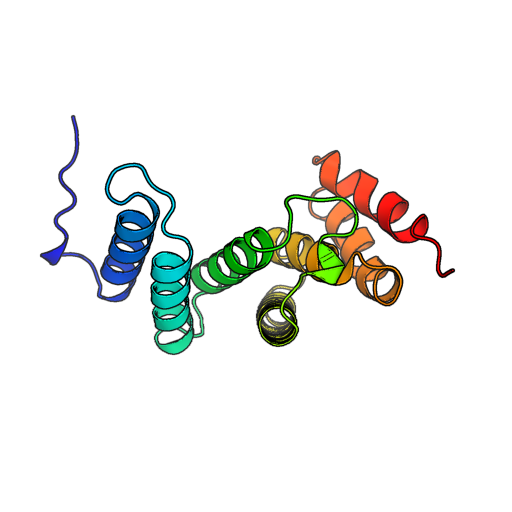 ? 5.847 3.136 -7.413 1.00 92.12 105 HIS A C 1
ATOM 879 O O . HIS A 1 105 ? 6.844 3.824 -7.243 1.00 92.12 105 HIS A O 1
ATOM 885 N N . VAL A 1 106 ? 5.707 1.993 -6.751 1.00 92.44 106 VAL A N 1
ATOM 886 C CA . VAL A 1 106 ? 6.784 1.447 -5.911 1.00 92.44 106 VAL A CA 1
ATOM 887 C C . VAL A 1 106 ? 7.942 0.903 -6.772 1.00 92.44 106 VAL A C 1
ATOM 889 O O . VAL A 1 106 ? 9.090 0.851 -6.316 1.00 92.44 106 VAL A O 1
ATOM 892 N N . ASN A 1 107 ? 7.665 0.553 -8.033 1.00 92.25 107 ASN A N 1
ATOM 893 C CA . ASN A 1 107 ? 8.604 -0.032 -8.994 1.00 92.25 107 ASN A CA 1
ATOM 894 C C . ASN A 1 107 ? 8.886 0.884 -10.205 1.00 92.25 107 ASN A C 1
ATOM 896 O O . ASN A 1 107 ? 9.396 0.422 -11.219 1.00 92.25 107 ASN A O 1
ATOM 900 N N . ASP A 1 108 ? 8.587 2.181 -10.116 1.00 89.44 108 ASP A N 1
ATOM 901 C CA . ASP A 1 108 ? 8.750 3.173 -11.191 1.00 89.44 108 ASP A CA 1
ATOM 902 C C . ASP A 1 108 ? 10.187 3.715 -11.335 1.00 89.44 108 ASP A C 1
ATOM 904 O O . ASP A 1 108 ? 10.408 4.826 -11.810 1.00 89.44 108 ASP A O 1
ATOM 908 N N . GLU A 1 109 ? 11.190 2.940 -10.922 1.00 88.62 109 GLU A N 1
ATOM 909 C CA . GLU A 1 109 ? 12.607 3.313 -10.997 1.00 88.62 109 GLU A CA 1
ATOM 910 C C . GLU A 1 109 ? 13.333 2.519 -12.097 1.00 88.62 109 GLU A C 1
ATOM 912 O O . GLU A 1 109 ? 12.917 1.402 -12.416 1.00 88.62 109 GLU A O 1
ATOM 917 N N . PRO A 1 110 ? 14.459 3.018 -12.651 1.00 89.00 110 PRO A N 1
ATOM 918 C CA . PRO A 1 110 ? 15.098 2.417 -13.828 1.00 89.00 110 PRO A CA 1
ATOM 919 C C . PRO A 1 110 ? 15.352 0.906 -13.751 1.00 89.00 110 PRO A C 1
ATOM 921 O O . PRO A 1 110 ? 15.206 0.205 -14.746 1.00 89.00 110 PRO A O 1
ATOM 924 N N . LYS A 1 111 ? 15.688 0.380 -12.566 1.00 89.75 111 LYS A N 1
ATOM 925 C CA . LYS A 1 111 ? 15.976 -1.050 -12.375 1.00 89.75 111 LYS A CA 1
ATOM 926 C C . LYS A 1 111 ? 14.731 -1.940 -12.314 1.00 89.75 111 LYS A C 1
ATOM 928 O O . LYS A 1 111 ? 14.855 -3.140 -12.537 1.00 89.75 111 LYS A O 1
ATOM 933 N N . SER A 1 112 ? 13.559 -1.395 -11.980 1.00 90.75 112 SER A N 1
ATOM 934 C CA . SER A 1 112 ? 12.325 -2.174 -11.775 1.00 90.75 112 SER A CA 1
ATOM 935 C C . SER A 1 112 ? 11.142 -1.736 -12.646 1.00 90.75 112 SER A C 1
ATOM 937 O O . SER A 1 112 ? 10.132 -2.439 -12.681 1.00 90.75 112 SER A O 1
ATOM 939 N N . ALA A 1 113 ? 11.283 -0.674 -13.444 1.00 91.75 113 ALA A N 1
ATOM 940 C CA . ALA A 1 113 ? 10.213 -0.153 -14.294 1.00 91.75 113 ALA A CA 1
ATOM 941 C C . ALA A 1 113 ? 9.632 -1.210 -15.251 1.00 91.75 113 ALA A C 1
ATOM 943 O O . ALA A 1 113 ? 8.415 -1.382 -15.336 1.00 91.75 113 ALA A O 1
ATOM 944 N N . LEU A 1 114 ? 10.490 -1.990 -15.920 1.00 91.31 114 LEU A N 1
ATOM 945 C CA . LEU A 1 114 ? 10.037 -3.053 -16.827 1.00 91.31 114 LEU A CA 1
ATOM 946 C C . LEU A 1 114 ? 9.323 -4.197 -16.095 1.00 91.31 114 LEU A C 1
ATOM 948 O O . LEU A 1 114 ? 8.410 -4.801 -16.654 1.00 91.31 114 LEU A O 1
ATOM 952 N N . TYR A 1 115 ? 9.676 -4.461 -14.834 1.00 93.81 115 TYR A N 1
ATOM 953 C CA . TYR A 1 115 ? 8.977 -5.449 -14.009 1.00 93.81 115 TYR A CA 1
ATOM 954 C C . TYR A 1 115 ? 7.534 -5.016 -13.697 1.00 93.81 115 TYR A C 1
ATOM 956 O O . TYR A 1 115 ? 6.641 -5.858 -13.604 1.00 93.81 115 TYR A O 1
ATOM 964 N N . ALA A 1 116 ? 7.271 -3.710 -13.601 1.00 95.31 116 ALA A N 1
ATOM 965 C CA . ALA A 1 116 ? 5.930 -3.170 -13.381 1.00 95.31 116 ALA A CA 1
ATOM 966 C C . ALA A 1 116 ? 5.069 -3.066 -14.653 1.00 95.31 116 ALA A C 1
ATOM 968 O O . ALA A 1 116 ? 3.849 -2.902 -14.548 1.00 95.31 116 ALA A O 1
ATOM 969 N N . LEU A 1 117 ? 5.661 -3.175 -15.848 1.00 95.69 117 LEU A N 1
ATOM 970 C CA . LEU A 1 117 ? 4.970 -2.939 -17.119 1.00 95.69 117 LEU A CA 1
ATOM 971 C C . LEU A 1 117 ? 3.720 -3.822 -17.335 1.00 95.69 117 LEU A C 1
ATOM 973 O O . LEU A 1 117 ? 2.691 -3.279 -17.747 1.00 95.69 117 LEU A O 1
ATOM 977 N N . PRO A 1 118 ? 3.716 -5.133 -17.009 1.00 95.81 118 PRO A N 1
ATOM 978 C CA . PRO A 1 118 ? 2.502 -5.944 -17.119 1.00 95.81 118 PRO A CA 1
ATOM 979 C C . PRO A 1 118 ? 1.350 -5.416 -16.250 1.00 95.81 118 PRO A C 1
ATOM 981 O O . PRO A 1 118 ? 0.201 -5.375 -16.695 1.00 95.81 118 PRO A O 1
ATOM 984 N N . ASN A 1 119 ? 1.656 -4.946 -15.034 1.00 97.19 119 ASN A N 1
ATOM 985 C CA . ASN A 1 119 ? 0.664 -4.348 -14.140 1.00 97.19 119 ASN A CA 1
ATOM 986 C C . ASN A 1 119 ? 0.184 -2.986 -14.649 1.00 97.19 119 ASN A C 1
ATOM 988 O O . ASN A 1 119 ? -0.997 -2.685 -14.517 1.00 97.19 119 ASN A O 1
ATOM 992 N N . ALA A 1 120 ? 1.045 -2.199 -15.296 1.00 97.19 120 ALA A N 1
ATOM 993 C CA . ALA A 1 120 ? 0.660 -0.942 -15.935 1.00 97.19 120 ALA A CA 1
ATOM 994 C C . ALA A 1 120 ? -0.306 -1.132 -17.106 1.00 97.19 120 ALA A C 1
ATOM 996 O O . ALA A 1 120 ? -1.333 -0.458 -17.169 1.00 97.19 120 ALA A O 1
ATOM 997 N N . ILE A 1 121 ? -0.024 -2.085 -17.998 1.00 96.75 121 ILE A N 1
ATOM 998 C CA . ILE A 1 121 ? -0.927 -2.435 -19.106 1.00 96.75 121 ILE A CA 1
ATOM 999 C C . ILE A 1 121 ? -2.265 -2.944 -18.562 1.00 96.75 121 ILE A C 1
ATOM 1001 O O . ILE A 1 121 ? -3.330 -2.647 -19.101 1.00 96.75 121 ILE A O 1
ATOM 1005 N N . LYS A 1 122 ? -2.233 -3.721 -17.478 1.00 97.50 122 LYS A N 1
ATOM 1006 C CA . LYS A 1 122 ? -3.453 -4.175 -16.817 1.00 97.50 122 LYS A CA 1
ATOM 1007 C C . LYS A 1 122 ? -4.231 -3.009 -16.207 1.00 97.50 122 LYS A C 1
ATOM 1009 O O . LYS A 1 122 ? -5.440 -2.916 -16.403 1.00 97.50 122 LYS A O 1
ATOM 1014 N N . TYR A 1 123 ? -3.546 -2.110 -15.507 1.00 97.69 123 TYR A N 1
ATOM 1015 C CA . TYR A 1 123 ? -4.141 -0.944 -14.866 1.00 97.69 123 TYR A CA 1
ATOM 1016 C C . TYR A 1 123 ? -4.826 -0.017 -15.875 1.00 97.69 123 TYR A C 1
ATOM 1018 O O . TYR A 1 123 ? -5.958 0.390 -15.627 1.00 97.69 123 TYR A O 1
ATOM 1026 N N . SER A 1 124 ? -4.213 0.235 -17.037 1.00 97.25 124 SER A N 1
ATOM 1027 C CA . SER A 1 124 ? -4.821 1.060 -18.093 1.00 97.25 124 SER A CA 1
ATOM 1028 C C . SER A 1 124 ? -6.117 0.465 -18.653 1.00 97.25 124 SER A C 1
ATOM 1030 O O . SER A 1 124 ? -7.023 1.200 -19.034 1.00 97.25 124 SER A O 1
ATOM 1032 N N . ARG A 1 125 ? -6.249 -0.867 -18.661 1.00 97.06 125 ARG A N 1
ATOM 1033 C CA . ARG A 1 125 ? -7.486 -1.554 -19.066 1.00 97.06 125 ARG A CA 1
ATOM 1034 C C . ARG A 1 125 ? -8.557 -1.505 -17.979 1.00 97.06 125 ARG A C 1
ATOM 1036 O O . ARG A 1 125 ? -9.717 -1.265 -18.290 1.00 97.06 125 ARG A O 1
ATOM 1043 N N . ILE A 1 126 ? -8.171 -1.732 -16.721 1.00 96.69 126 ILE A N 1
ATOM 1044 C CA . ILE A 1 126 ? -9.094 -1.735 -15.573 1.00 96.69 126 ILE A CA 1
ATOM 1045 C C . ILE A 1 126 ? -9.637 -0.331 -15.282 1.00 96.69 126 ILE A C 1
ATOM 1047 O O . ILE A 1 126 ? -10.823 -0.175 -15.013 1.00 96.69 126 ILE A O 1
ATOM 1051 N N . ALA A 1 127 ? -8.786 0.692 -15.349 1.00 95.75 127 ALA A N 1
ATOM 1052 C CA . ALA A 1 127 ? -9.139 2.083 -15.081 1.00 95.75 127 ALA A CA 1
ATOM 1053 C C . ALA A 1 127 ? -9.160 2.903 -16.381 1.00 95.75 127 ALA A C 1
ATOM 1055 O O . ALA A 1 127 ? -8.532 3.954 -16.476 1.00 95.75 127 ALA A O 1
ATOM 1056 N N . SER A 1 128 ? -9.876 2.418 -17.399 1.00 95.00 128 SER A N 1
ATOM 1057 C CA . SER A 1 128 ? -9.790 2.952 -18.764 1.00 95.00 128 SER A CA 1
ATOM 1058 C C . SER A 1 128 ? -10.229 4.411 -18.923 1.00 95.00 128 SER A C 1
ATOM 1060 O O . SER A 1 128 ? -9.715 5.105 -19.799 1.00 95.00 128 SER A O 1
ATOM 1062 N N . SER A 1 129 ? -11.118 4.897 -18.057 1.00 96.12 129 SER A N 1
ATOM 1063 C CA . SER A 1 129 ? -11.557 6.298 -18.007 1.00 96.12 129 SER A CA 1
ATOM 1064 C C . SER A 1 129 ? -10.548 7.240 -17.340 1.00 96.12 129 SER A C 1
ATOM 1066 O O . SER A 1 129 ? -10.700 8.458 -17.405 1.00 96.12 129 SER A O 1
ATOM 1068 N N . SER A 1 130 ? -9.511 6.702 -16.694 1.00 96.00 130 SER A N 1
ATOM 1069 C CA . SER A 1 130 ? -8.470 7.490 -16.045 1.00 96.00 130 SER A CA 1
ATOM 1070 C C . SER A 1 130 ? -7.360 7.810 -17.038 1.00 96.00 130 SER A C 1
ATOM 1072 O O . SER A 1 130 ? -6.562 6.941 -17.389 1.00 96.00 130 SER A O 1
ATOM 1074 N N . LEU A 1 131 ? -7.247 9.084 -17.433 1.00 95.12 131 LEU A N 1
ATOM 1075 C CA . LEU A 1 131 ? -6.094 9.576 -18.203 1.00 95.12 131 LEU A CA 1
ATOM 1076 C C . LEU A 1 131 ? -4.771 9.219 -17.517 1.00 95.12 131 LEU A C 1
ATOM 1078 O O . LEU A 1 131 ? -3.790 8.910 -18.190 1.00 95.12 131 LEU A O 1
ATOM 1082 N N . HIS A 1 132 ? -4.770 9.207 -16.177 1.00 94.81 132 HIS A N 1
ATOM 1083 C CA . HIS A 1 132 ? -3.624 8.760 -15.401 1.00 94.81 132 HIS A CA 1
ATOM 1084 C C . HIS A 1 132 ? -3.278 7.300 -15.695 1.00 94.81 132 HIS A C 1
ATOM 1086 O O . HIS A 1 132 ? -2.153 6.997 -16.060 1.00 94.81 132 HIS A O 1
ATOM 1092 N N . ALA A 1 133 ? -4.245 6.388 -15.622 1.00 96.00 133 ALA A N 1
ATOM 1093 C CA . ALA A 1 133 ? -3.992 4.978 -15.908 1.00 96.00 133 ALA A CA 1
ATOM 1094 C C . ALA A 1 133 ? -3.556 4.722 -17.361 1.00 96.00 133 ALA A C 1
ATOM 1096 O O . ALA A 1 133 ? -2.720 3.851 -17.597 1.00 96.00 133 ALA A O 1
ATOM 1097 N N . GLN A 1 134 ? -4.082 5.489 -18.321 1.00 96.44 134 GLN A N 1
ATOM 1098 C CA . GLN A 1 134 ? -3.740 5.354 -19.740 1.00 96.44 134 GLN A CA 1
ATOM 1099 C C . GLN A 1 134 ? -2.294 5.755 -20.059 1.00 96.44 134 GLN A C 1
ATOM 1101 O O . GLN A 1 134 ? -1.676 5.147 -20.931 1.00 96.44 134 GLN A O 1
ATOM 1106 N N . HIS A 1 135 ? -1.734 6.756 -19.370 1.00 94.69 135 HIS A N 1
ATOM 1107 C CA . HIS A 1 135 ? -0.376 7.234 -19.670 1.00 94.69 135 HIS A CA 1
ATOM 1108 C C . HIS A 1 135 ? 0.735 6.373 -19.049 1.00 94.69 135 HIS A C 1
ATOM 1110 O O . HIS A 1 135 ? 1.845 6.320 -19.586 1.00 94.69 135 HIS A O 1
ATOM 1116 N N . ILE A 1 136 ? 0.441 5.677 -17.945 1.00 94.38 136 ILE A N 1
ATOM 1117 C CA . ILE A 1 136 ? 1.440 4.982 -17.119 1.00 94.38 136 ILE A CA 1
ATOM 1118 C C . ILE A 1 136 ? 2.279 3.946 -17.898 1.00 94.38 136 ILE A C 1
ATOM 1120 O O . ILE A 1 136 ? 3.493 3.901 -17.677 1.00 94.38 136 ILE A O 1
ATOM 1124 N N . PRO A 1 137 ? 1.725 3.146 -18.836 1.00 94.50 137 PRO A N 1
ATOM 1125 C CA . PRO A 1 137 ? 2.532 2.241 -19.658 1.00 94.50 137 PRO A CA 1
ATOM 1126 C C . PRO A 1 137 ? 3.627 2.953 -20.469 1.00 94.50 137 PRO A C 1
ATOM 1128 O O . PRO A 1 137 ? 4.770 2.489 -20.509 1.00 94.50 137 PRO A O 1
ATOM 1131 N N . THR A 1 138 ? 3.305 4.096 -21.082 1.00 92.19 138 THR A N 1
ATOM 1132 C CA . THR A 1 138 ? 4.268 4.901 -21.849 1.00 92.19 138 THR A CA 1
ATOM 1133 C C . THR A 1 138 ? 5.304 5.531 -20.926 1.00 92.19 138 THR A C 1
ATOM 1135 O O . THR A 1 138 ? 6.492 5.505 -21.245 1.00 92.19 138 THR A O 1
ATOM 1138 N N . HIS A 1 139 ? 4.876 6.034 -19.759 1.00 90.25 139 HIS A N 1
ATOM 1139 C CA . HIS A 1 139 ? 5.785 6.562 -18.742 1.00 90.25 139 HIS A CA 1
ATOM 1140 C C . HIS A 1 139 ? 6.856 5.527 -18.372 1.00 90.25 139 HIS A C 1
ATOM 1142 O O . HIS A 1 139 ? 8.039 5.797 -18.567 1.00 90.25 139 HIS A O 1
ATOM 1148 N N . LEU A 1 140 ? 6.454 4.321 -17.953 1.00 90.62 140 LEU A N 1
ATOM 1149 C CA . LEU A 1 140 ? 7.384 3.245 -17.580 1.00 90.62 140 LEU A CA 1
ATOM 1150 C C . LEU A 1 140 ? 8.309 2.829 -18.726 1.00 90.62 140 LEU A C 1
ATOM 1152 O O . LEU A 1 140 ? 9.502 2.636 -18.510 1.00 90.62 140 LEU A O 1
ATOM 1156 N N . SER A 1 141 ? 7.778 2.723 -19.946 1.00 87.56 141 SER A N 1
ATOM 1157 C CA . SER A 1 141 ? 8.563 2.323 -21.123 1.00 87.56 141 SER A CA 1
ATOM 1158 C C . SER A 1 141 ? 9.607 3.375 -21.523 1.00 87.56 141 SER A C 1
ATOM 1160 O O . SER A 1 141 ? 10.587 3.052 -22.186 1.00 87.56 141 SER A O 1
ATOM 1162 N N . SER A 1 142 ? 9.412 4.635 -21.120 1.00 85.75 142 SER A N 1
ATOM 1163 C CA . SER A 1 142 ? 10.339 5.737 -21.403 1.00 85.75 142 SER A CA 1
ATOM 1164 C C . SER A 1 142 ? 11.472 5.883 -20.380 1.00 85.75 142 SER A C 1
ATOM 1166 O O . SER A 1 142 ? 12.433 6.615 -20.636 1.00 85.75 142 SER A O 1
ATOM 1168 N N . ILE A 1 143 ? 11.384 5.202 -19.229 1.00 84.62 143 ILE A N 1
ATOM 1169 C CA . ILE A 1 143 ? 12.420 5.246 -18.192 1.00 84.62 143 ILE A CA 1
ATOM 1170 C C . ILE A 1 143 ? 13.670 4.550 -18.734 1.00 84.62 143 ILE A C 1
ATOM 1172 O O . ILE A 1 143 ? 13.721 3.330 -18.878 1.00 84.62 143 ILE A O 1
ATOM 1176 N N . ARG A 1 144 ? 14.693 5.345 -19.062 1.00 69.88 144 ARG A N 1
ATOM 1177 C CA . ARG A 1 144 ? 15.943 4.837 -19.634 1.00 69.88 144 ARG A CA 1
ATOM 1178 C C . ARG A 1 144 ? 16.747 4.079 -18.580 1.00 69.88 144 ARG A C 1
ATOM 1180 O O . ARG A 1 144 ? 17.021 4.608 -17.503 1.00 69.88 144 ARG A O 1
ATOM 1187 N N . ILE A 1 145 ? 17.168 2.870 -18.939 1.00 57.06 145 ILE A N 1
ATOM 1188 C CA . ILE A 1 145 ? 18.214 2.121 -18.245 1.00 57.06 145 ILE A CA 1
ATOM 1189 C C . ILE A 1 145 ? 19.535 2.715 -18.747 1.00 57.06 145 ILE A C 1
ATOM 1191 O O . ILE A 1 145 ? 19.970 2.390 -19.849 1.00 57.06 145 ILE A O 1
ATOM 1195 N N . ILE A 1 146 ? 20.095 3.675 -18.011 1.00 45.97 146 ILE A N 1
ATOM 1196 C CA . ILE A 1 146 ? 21.443 4.213 -18.258 1.00 45.97 146 ILE A CA 1
ATOM 1197 C C . ILE A 1 146 ? 22.355 3.689 -17.158 1.00 45.97 146 ILE A C 1
ATOM 1199 O O . ILE A 1 146 ? 21.914 3.748 -15.984 1.00 45.97 146 ILE A O 1
#

Radius of gyration: 17.07 Å; chains: 1; bounding box: 47×33×45 Å

Sequence (146 aa):
MSSKIHFENLTQREQLYVTAVRKLFDQGKLHKDDYINTLKQIYHLYPTDNEADLFLVCILFSKTQPEIRGYLRRNPKDRELQIDILKMILKSNPNHSGALHYFIHVNDEPKSALYALPNAIKYSRIASSSLHAQHIPTHLSSIRII